Protein AF-A0A435TX57-F1 (afdb_monomer_lite)

Sequence (115 aa):
MSNIDDKTVIELTADIVSAYVGNNPLPASGLPELIASVSASVRKLAGAVVAETPNLVPAVNPKKSVFPDYIICLEDGKKFKSLKRHLRTDYGLSPDDYRAKWGLPPDYPMVAPNY

Radius of gyration: 24.02 Å; chains: 1; bounding box: 45×30×62 Å

Structure (mmCIF, N/CA/C/O backbone):
data_AF-A0A435TX57-F1
#
_entry.id   AF-A0A435TX57-F1
#
loop_
_atom_site.group_PDB
_atom_site.id
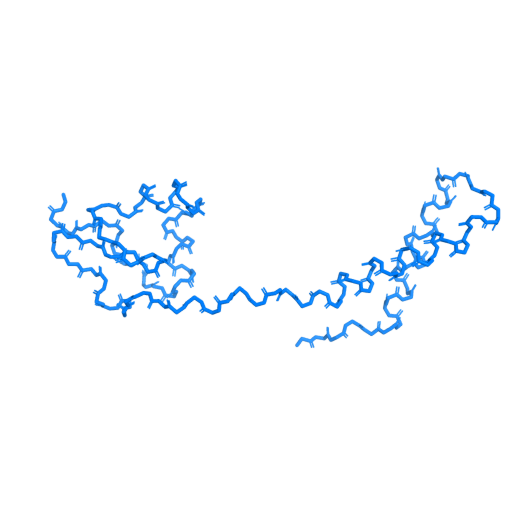_atom_site.type_symbol
_atom_site.label_atom_id
_atom_site.label_alt_id
_atom_site.label_comp_id
_atom_site.label_asym_id
_atom_site.label_entity_id
_atom_site.label_seq_id
_atom_site.pdbx_PDB_ins_code
_atom_site.Cartn_x
_atom_site.Cartn_y
_atom_site.Cartn_z
_atom_site.occupancy
_atom_site.B_iso_or_equiv
_atom_site.auth_seq_id
_atom_site.auth_comp_id
_atom_site.auth_asym_id
_atom_site.auth_atom_id
_atom_site.pdbx_PDB_model_num
ATOM 1 N N . MET A 1 1 ? 5.907 -18.220 -3.275 1.00 39.16 1 MET A N 1
ATOM 2 C CA . MET A 1 1 ? 6.311 -17.093 -4.138 1.00 39.16 1 MET A CA 1
ATOM 3 C C . MET A 1 1 ? 7.265 -17.618 -5.190 1.00 39.16 1 MET A C 1
ATOM 5 O O . MET A 1 1 ? 8.317 -18.122 -4.819 1.00 39.16 1 MET A O 1
ATOM 9 N N . SER A 1 2 ? 6.888 -17.564 -6.464 1.00 44.09 2 SER A N 1
ATOM 10 C CA . SER A 1 2 ? 7.779 -17.938 -7.563 1.00 44.09 2 SER A CA 1
ATOM 11 C C . SER A 1 2 ? 8.794 -16.814 -7.757 1.00 44.09 2 SER A C 1
ATOM 13 O O . SER A 1 2 ? 8.404 -15.704 -8.114 1.00 44.09 2 SER A O 1
ATOM 15 N N . ASN A 1 3 ? 10.072 -17.074 -7.469 1.00 56.69 3 ASN A N 1
ATOM 16 C CA . ASN A 1 3 ? 11.154 -16.249 -8.005 1.00 56.69 3 ASN A CA 1
ATOM 17 C C . ASN A 1 3 ? 10.962 -16.216 -9.524 1.00 56.69 3 ASN A C 1
ATOM 19 O O . ASN A 1 3 ? 10.824 -17.274 -10.130 1.00 56.69 3 ASN A O 1
ATOM 23 N N . ILE A 1 4 ? 10.872 -15.032 -10.125 1.00 65.38 4 ILE A N 1
ATOM 24 C CA . ILE A 1 4 ? 10.764 -14.921 -11.581 1.00 65.38 4 ILE A CA 1
ATOM 25 C C . ILE A 1 4 ? 12.054 -15.493 -12.170 1.00 65.38 4 ILE A C 1
ATOM 27 O O . ILE A 1 4 ? 13.139 -14.976 -11.909 1.00 65.38 4 ILE A O 1
ATOM 31 N N . ASP A 1 5 ? 11.925 -16.578 -12.930 1.00 76.31 5 ASP A N 1
ATOM 32 C CA . ASP A 1 5 ? 13.054 -17.264 -13.546 1.00 76.31 5 ASP A CA 1
ATOM 33 C C . ASP A 1 5 ? 13.784 -16.340 -14.534 1.00 76.31 5 ASP A C 1
ATOM 35 O O . ASP A 1 5 ? 13.159 -15.549 -15.247 1.00 76.31 5 ASP A O 1
ATOM 39 N N . ASP A 1 6 ? 15.111 -16.469 -14.637 1.00 79.62 6 ASP A N 1
ATOM 40 C CA . ASP A 1 6 ? 15.931 -15.682 -15.574 1.00 79.62 6 ASP A CA 1
ATOM 41 C C . ASP A 1 6 ? 15.424 -15.767 -17.021 1.00 79.62 6 ASP A C 1
ATOM 43 O O . ASP A 1 6 ? 15.511 -14.801 -17.779 1.00 79.62 6 ASP A O 1
ATOM 47 N N . LYS A 1 7 ? 14.835 -16.908 -17.395 1.00 85.19 7 LYS A N 1
ATOM 48 C CA . LYS A 1 7 ? 14.213 -17.110 -18.705 1.00 85.19 7 LYS A CA 1
ATOM 49 C C . LYS A 1 7 ? 13.043 -16.146 -18.939 1.00 85.19 7 LYS A C 1
ATOM 51 O O . LYS A 1 7 ? 12.984 -15.507 -19.984 1.00 85.19 7 LYS A O 1
ATOM 56 N N . THR A 1 8 ? 12.174 -15.983 -17.948 1.00 85.94 8 THR A N 1
ATOM 57 C CA . THR A 1 8 ? 11.017 -15.080 -18.000 1.00 85.94 8 THR A CA 1
ATOM 58 C C . THR A 1 8 ? 11.458 -13.620 -18.102 1.00 85.94 8 THR A C 1
ATOM 60 O O . THR A 1 8 ? 10.869 -12.835 -18.839 1.00 85.94 8 THR A O 1
ATOM 63 N N . VAL A 1 9 ? 12.538 -13.244 -17.409 1.00 86.50 9 VAL A N 1
ATOM 64 C CA . VAL A 1 9 ? 13.127 -11.899 -17.521 1.00 86.50 9 VAL A CA 1
ATOM 65 C C . VAL A 1 9 ? 13.621 -11.627 -18.942 1.00 86.50 9 VAL A C 1
ATOM 67 O O . VAL A 1 9 ? 13.417 -10.527 -19.461 1.00 86.50 9 VAL A O 1
ATOM 70 N N . ILE A 1 10 ? 14.274 -12.608 -19.569 1.00 90.06 10 ILE A N 1
ATOM 71 C CA . ILE A 1 10 ? 14.785 -12.486 -20.939 1.00 90.06 10 ILE A CA 1
ATOM 72 C C . ILE A 1 10 ? 13.628 -12.345 -21.934 1.00 90.06 10 ILE A C 1
ATOM 74 O O . ILE A 1 10 ? 13.679 -11.453 -22.778 1.00 90.06 10 ILE A O 1
ATOM 78 N N . GLU A 1 11 ? 12.580 -13.163 -21.802 1.00 91.12 11 GLU A N 1
ATOM 79 C CA . GLU A 1 11 ? 11.382 -13.099 -22.653 1.00 91.12 11 GLU A CA 1
ATOM 80 C C . GLU A 1 11 ? 10.700 -11.723 -22.552 1.00 91.12 11 GLU A C 1
ATOM 82 O O . GLU A 1 11 ? 10.546 -11.037 -23.561 1.00 91.12 11 GLU A O 1
ATOM 87 N N . LEU A 1 12 ? 10.427 -11.243 -21.332 1.00 90.50 12 LEU A N 1
ATOM 88 C CA . LEU A 1 12 ? 9.824 -9.921 -21.109 1.00 90.50 12 LEU A CA 1
ATOM 89 C C . LEU A 1 12 ? 10.696 -8.776 -21.641 1.00 90.50 12 LEU A C 1
ATOM 91 O O . LEU A 1 12 ? 10.189 -7.808 -22.204 1.00 90.50 12 LEU A O 1
ATOM 95 N N . THR A 1 13 ? 12.017 -8.871 -21.475 1.00 91.69 13 THR A N 1
ATOM 96 C CA . THR A 1 13 ? 12.944 -7.860 -22.003 1.00 91.69 13 THR A CA 1
ATOM 97 C C . THR A 1 13 ? 12.900 -7.826 -23.531 1.00 91.69 13 THR A C 1
ATOM 99 O O . THR A 1 13 ? 12.860 -6.740 -24.110 1.00 91.69 13 THR A O 1
ATOM 102 N N . ALA A 1 14 ? 12.892 -8.988 -24.191 1.00 92.62 14 ALA A N 1
ATOM 103 C CA . ALA A 1 14 ? 12.833 -9.084 -25.648 1.00 92.62 14 ALA A CA 1
ATOM 104 C C . ALA A 1 14 ? 11.525 -8.502 -26.210 1.00 92.62 14 ALA A C 1
ATOM 106 O O . ALA A 1 14 ? 11.559 -7.745 -27.185 1.00 92.62 14 ALA A O 1
ATOM 107 N N . ASP A 1 15 ? 10.394 -8.772 -25.556 1.00 92.31 15 ASP A N 1
ATOM 108 C CA . ASP A 1 15 ? 9.092 -8.218 -25.937 1.00 92.31 15 ASP A CA 1
ATOM 109 C C . ASP A 1 15 ? 9.066 -6.687 -25.811 1.00 92.31 15 ASP A C 1
ATOM 111 O O . ASP A 1 15 ? 8.664 -5.983 -26.738 1.00 92.31 15 ASP A O 1
ATOM 115 N N . ILE A 1 16 ? 9.573 -6.142 -24.699 1.00 91.12 16 ILE A N 1
ATOM 116 C CA . ILE A 1 16 ? 9.609 -4.689 -24.470 1.00 91.12 16 ILE A CA 1
ATOM 117 C C . ILE A 1 16 ? 10.526 -3.991 -25.484 1.00 91.12 16 ILE A C 1
ATOM 119 O O . ILE A 1 16 ? 10.151 -2.973 -26.070 1.00 91.12 16 ILE A O 1
ATOM 123 N N . VAL A 1 17 ? 11.731 -4.526 -25.706 1.00 92.25 17 VAL A N 1
ATOM 124 C CA . VAL A 1 17 ? 12.708 -3.922 -26.623 1.00 92.25 17 VAL A CA 1
ATOM 125 C C . VAL A 1 17 ? 12.224 -4.003 -28.071 1.00 92.25 17 VAL A C 1
ATOM 127 O O . VAL A 1 17 ? 12.346 -3.018 -28.798 1.00 92.25 17 VAL A O 1
ATOM 130 N N . SER A 1 18 ? 11.635 -5.127 -28.492 1.00 91.31 18 SER A N 1
ATOM 131 C CA . SER A 1 18 ? 11.105 -5.280 -29.854 1.00 91.31 18 SER A CA 1
ATOM 132 C C . SER A 1 18 ? 9.946 -4.320 -30.140 1.00 91.31 18 SER A C 1
ATOM 134 O O . SER A 1 18 ? 9.944 -3.670 -31.187 1.00 91.31 18 SER A O 1
ATOM 136 N N . ALA A 1 19 ? 9.023 -4.138 -29.189 1.00 92.75 19 ALA A N 1
ATOM 137 C CA . ALA A 1 19 ? 7.948 -3.154 -29.297 1.00 92.75 19 ALA A CA 1
ATOM 138 C C . ALA A 1 19 ? 8.486 -1.713 -29.363 1.00 92.75 19 ALA A C 1
ATOM 140 O O . ALA A 1 19 ? 8.003 -0.898 -30.152 1.00 92.75 19 ALA A O 1
ATOM 141 N N . TYR A 1 20 ? 9.514 -1.398 -28.568 1.00 90.25 20 TYR A N 1
ATOM 142 C CA . TYR A 1 20 ? 10.113 -0.066 -28.551 1.00 90.25 20 TYR A CA 1
ATOM 143 C C . TYR A 1 20 ? 10.838 0.254 -29.862 1.00 90.25 20 TYR A C 1
ATOM 145 O O . TYR A 1 20 ? 10.571 1.294 -30.458 1.00 90.25 20 TYR A O 1
ATOM 153 N N . VAL A 1 21 ? 11.705 -0.642 -30.341 1.00 91.06 21 VAL A N 1
ATOM 154 C CA . VAL A 1 21 ? 12.454 -0.476 -31.602 1.00 91.06 21 VAL A CA 1
ATOM 155 C C . VAL A 1 21 ? 11.508 -0.458 -32.808 1.00 91.06 21 VAL A C 1
ATOM 157 O O . VAL A 1 21 ? 11.746 0.270 -33.768 1.00 91.06 21 VAL A O 1
ATOM 160 N N . GLY A 1 22 ? 10.410 -1.220 -32.754 1.00 88.69 22 GLY A N 1
ATOM 161 C CA . GLY A 1 22 ? 9.401 -1.254 -33.814 1.00 88.69 22 GLY A CA 1
ATOM 162 C C . GLY A 1 22 ? 8.676 0.079 -34.022 1.00 88.69 22 GLY A C 1
ATOM 163 O O . GLY A 1 22 ? 8.264 0.372 -35.141 1.00 88.69 22 GLY A O 1
ATOM 164 N N . ASN A 1 23 ? 8.554 0.900 -32.973 1.00 89.56 23 ASN A N 1
ATOM 165 C CA . ASN A 1 23 ? 7.872 2.197 -33.031 1.00 89.56 23 ASN A CA 1
ATOM 166 C C . ASN A 1 23 ? 8.818 3.406 -32.901 1.00 89.56 23 ASN A C 1
ATOM 168 O O . ASN A 1 23 ? 8.385 4.544 -33.068 1.00 89.56 23 ASN A O 1
ATOM 172 N N . ASN A 1 24 ? 10.099 3.182 -32.597 1.00 87.31 24 ASN A N 1
ATOM 173 C CA . ASN A 1 24 ? 11.084 4.239 -32.384 1.00 87.31 24 ASN A CA 1
ATOM 174 C C . ASN A 1 24 ? 12.375 3.895 -33.138 1.00 87.31 24 ASN A C 1
ATOM 176 O O . ASN A 1 24 ? 13.063 2.957 -32.742 1.00 87.31 24 ASN A O 1
ATOM 180 N N . PRO A 1 25 ? 12.749 4.635 -34.195 1.00 83.62 25 PRO A N 1
ATOM 181 C CA . PRO A 1 25 ? 14.014 4.408 -34.880 1.00 83.62 25 PRO A CA 1
ATOM 182 C C . PRO A 1 25 ? 15.192 4.786 -33.971 1.00 83.62 25 PRO A C 1
ATOM 184 O O . PRO A 1 25 ? 15.270 5.906 -33.468 1.00 83.62 25 PRO A O 1
ATOM 187 N N . LEU A 1 26 ? 16.129 3.854 -33.789 1.00 85.44 26 LEU A N 1
ATOM 188 C CA . LEU A 1 26 ? 17.368 4.056 -33.038 1.00 85.44 26 LEU A CA 1
ATOM 189 C C . LEU A 1 26 ? 18.583 3.550 -33.825 1.00 85.44 26 LEU A C 1
ATOM 191 O O . LEU A 1 26 ? 18.470 2.590 -34.591 1.00 85.44 26 LEU A O 1
ATOM 195 N N . PRO A 1 27 ? 19.761 4.167 -33.636 1.00 88.25 27 PRO A N 1
ATOM 196 C CA . PRO A 1 27 ? 20.996 3.656 -34.209 1.00 88.25 27 PRO A CA 1
ATOM 197 C C . PRO A 1 27 ? 21.363 2.306 -33.583 1.00 88.25 27 PRO A C 1
ATOM 199 O O . PRO A 1 27 ? 21.170 2.085 -32.386 1.00 88.25 27 PRO A O 1
ATOM 202 N N . ALA A 1 28 ? 21.973 1.423 -34.379 1.00 85.44 28 ALA A N 1
ATOM 203 C CA . ALA A 1 28 ? 22.400 0.096 -33.926 1.00 85.44 28 ALA A CA 1
ATOM 204 C C . ALA A 1 28 ? 23.365 0.148 -32.724 1.00 85.44 28 ALA A C 1
ATOM 206 O O . ALA A 1 28 ? 23.395 -0.774 -31.913 1.00 85.44 28 ALA A O 1
ATOM 207 N N . SER A 1 29 ? 24.109 1.247 -32.571 1.00 89.00 29 SER A N 1
ATOM 208 C CA . SER A 1 29 ? 24.994 1.492 -31.429 1.00 89.00 29 SER A CA 1
ATOM 209 C C . SER A 1 29 ? 24.258 1.696 -30.099 1.00 89.00 29 SER A C 1
ATOM 211 O O . SER A 1 29 ? 24.848 1.436 -29.057 1.00 89.00 29 SER A O 1
ATOM 213 N N . GLY A 1 30 ? 22.992 2.129 -30.115 1.00 86.50 30 GLY A N 1
ATOM 214 C CA . GLY A 1 30 ? 22.185 2.350 -28.906 1.00 86.50 30 GLY A CA 1
ATOM 215 C C . GLY A 1 30 ? 21.416 1.114 -28.431 1.00 86.50 30 GLY A C 1
ATOM 216 O O . GLY A 1 30 ? 20.892 1.095 -27.318 1.00 86.50 30 GLY A O 1
ATOM 217 N N . LEU A 1 31 ? 21.351 0.062 -29.253 1.00 88.81 31 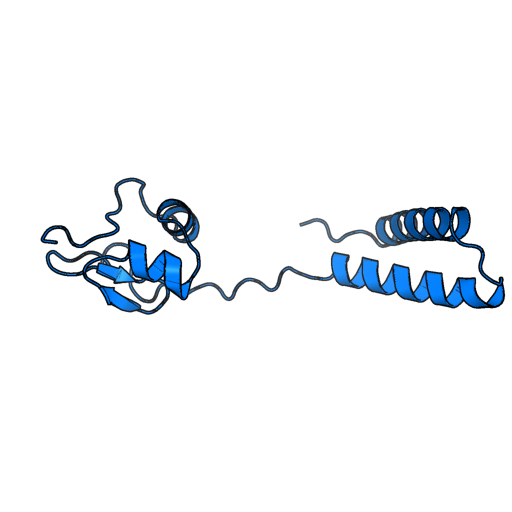LEU A N 1
ATOM 218 C CA . LEU A 1 31 ? 20.599 -1.151 -28.932 1.00 88.81 31 LEU A CA 1
ATOM 219 C C . LEU A 1 31 ? 21.148 -1.909 -27.701 1.00 88.81 31 LEU A C 1
ATOM 221 O O . LEU A 1 31 ? 20.338 -2.313 -26.864 1.00 88.81 31 LEU A O 1
ATOM 225 N N . PRO A 1 32 ? 22.476 -2.081 -27.519 1.00 92.19 32 PRO A N 1
ATOM 226 C CA . PRO A 1 32 ? 23.014 -2.774 -26.346 1.00 92.19 32 PRO A CA 1
ATOM 227 C C . PRO A 1 32 ? 22.684 -2.068 -25.025 1.00 92.19 32 PRO A C 1
ATOM 229 O O . PRO A 1 32 ? 22.356 -2.720 -24.035 1.00 92.19 32 PRO A O 1
ATOM 232 N N . GLU A 1 33 ? 22.731 -0.735 -25.020 1.00 91.06 33 GLU A N 1
ATOM 233 C CA . GLU A 1 33 ? 22.427 0.079 -23.841 1.00 91.06 33 GLU A CA 1
ATOM 234 C C . GLU A 1 33 ? 20.943 -0.015 -23.461 1.00 91.06 33 GLU A C 1
ATOM 236 O O . GLU A 1 33 ? 20.609 -0.204 -22.289 1.00 91.06 33 GLU A O 1
ATOM 241 N N . LEU A 1 34 ? 20.049 0.022 -24.455 1.00 90.25 34 LEU A N 1
ATOM 242 C CA . LEU A 1 34 ? 18.612 -0.148 -24.244 1.00 90.25 34 LEU A CA 1
ATOM 243 C C . LEU A 1 34 ? 18.289 -1.515 -23.622 1.00 90.25 34 LEU A C 1
ATOM 245 O O . LEU A 1 34 ? 17.554 -1.588 -22.638 1.00 90.25 34 LEU A O 1
ATOM 249 N N . ILE A 1 35 ? 18.871 -2.595 -24.153 1.00 92.75 35 ILE A N 1
ATOM 250 C CA . ILE A 1 35 ? 18.671 -3.955 -23.629 1.00 92.75 35 ILE A CA 1
ATOM 251 C C . ILE A 1 35 ? 19.174 -4.060 -22.182 1.00 92.75 35 ILE A C 1
ATOM 253 O O . ILE A 1 35 ? 18.485 -4.617 -21.321 1.00 92.75 35 ILE A O 1
ATOM 257 N N . ALA A 1 36 ? 20.350 -3.498 -21.885 1.00 91.25 36 ALA A N 1
ATOM 258 C CA . ALA A 1 36 ? 20.905 -3.486 -20.533 1.00 91.25 36 ALA A CA 1
ATOM 259 C C . ALA A 1 36 ? 20.002 -2.722 -19.547 1.00 91.25 36 ALA A C 1
ATOM 261 O O . ALA A 1 36 ? 19.716 -3.214 -18.457 1.00 91.25 36 ALA A O 1
ATOM 262 N N . SER A 1 37 ? 19.494 -1.554 -19.949 1.00 91.50 37 SER A N 1
ATOM 263 C CA . SER A 1 37 ? 18.610 -0.723 -19.123 1.00 91.50 37 SER A CA 1
ATOM 264 C C . SER A 1 37 ? 17.265 -1.400 -18.825 1.00 91.50 37 SER A C 1
ATOM 266 O O . SER A 1 37 ? 16.816 -1.445 -17.672 1.00 91.50 37 SER A O 1
ATOM 268 N N . VAL A 1 38 ? 16.634 -1.990 -19.847 1.00 92.62 38 VAL A N 1
ATOM 269 C CA . VAL A 1 38 ? 15.336 -2.664 -19.703 1.00 92.62 38 VAL A CA 1
ATOM 270 C C . VAL A 1 38 ? 15.479 -3.933 -18.866 1.00 92.62 38 VAL A C 1
ATOM 272 O O . VAL A 1 38 ? 14.727 -4.108 -17.909 1.00 92.62 38 VAL A O 1
ATOM 275 N N . SER A 1 39 ? 16.473 -4.779 -19.149 1.00 88.94 39 SER A N 1
ATOM 276 C CA . SER A 1 39 ? 16.703 -6.003 -18.366 1.00 88.94 39 SER A CA 1
ATOM 277 C C . SER A 1 39 ? 17.007 -5.701 -16.897 1.00 88.94 39 SER A C 1
ATOM 279 O O . SER A 1 39 ? 16.457 -6.358 -16.012 1.00 88.94 39 SER A O 1
ATOM 281 N N . ALA A 1 40 ? 17.809 -4.671 -16.606 1.00 87.94 40 ALA A N 1
ATOM 282 C CA . ALA A 1 40 ? 18.065 -4.224 -15.239 1.00 87.94 40 ALA A CA 1
ATOM 283 C C . ALA A 1 40 ? 16.783 -3.743 -14.540 1.00 87.94 40 ALA A C 1
ATOM 285 O O . ALA A 1 40 ? 16.546 -4.084 -13.380 1.00 87.94 40 ALA A O 1
ATOM 286 N N . SER A 1 41 ? 15.926 -3.002 -15.245 1.00 88.94 41 SER A N 1
ATOM 287 C CA . SER A 1 41 ? 14.641 -2.523 -14.720 1.00 88.94 41 SER A CA 1
ATOM 288 C C . SER A 1 41 ? 13.663 -3.668 -14.440 1.00 88.94 41 SER A C 1
ATOM 290 O O . SER A 1 41 ? 13.084 -3.722 -13.356 1.00 88.94 41 SER A O 1
ATOM 292 N N . VAL A 1 42 ? 13.530 -4.625 -15.364 1.00 88.25 42 VAL A N 1
ATOM 293 C CA . VAL A 1 42 ? 12.685 -5.819 -15.190 1.00 88.25 42 VAL A CA 1
ATOM 294 C C . VAL A 1 42 ? 13.200 -6.673 -14.033 1.00 88.25 42 VAL A C 1
ATOM 296 O O . VAL A 1 42 ? 12.414 -7.067 -13.179 1.00 88.25 42 VAL A O 1
ATOM 299 N N . ARG A 1 43 ? 14.518 -6.891 -13.928 1.00 85.69 43 ARG A N 1
ATOM 300 C CA . ARG A 1 43 ? 15.132 -7.604 -12.792 1.00 85.69 43 ARG A CA 1
ATOM 301 C C . ARG A 1 43 ? 14.918 -6.890 -11.470 1.00 85.69 43 ARG A C 1
ATOM 303 O O . ARG A 1 43 ? 14.660 -7.544 -10.469 1.00 85.69 43 ARG A O 1
ATOM 310 N N . LYS A 1 44 ? 15.002 -5.560 -11.449 1.00 82.62 44 LYS A N 1
ATOM 311 C CA . LYS A 1 44 ? 14.738 -4.769 -10.244 1.00 82.62 44 LYS A CA 1
ATOM 312 C C . LYS A 1 44 ? 13.280 -4.875 -9.815 1.00 82.62 44 LYS A C 1
ATOM 314 O O . LYS A 1 44 ? 13.030 -4.946 -8.624 1.00 82.62 44 LYS A O 1
ATOM 319 N N . LEU A 1 45 ? 12.335 -4.903 -10.751 1.00 82.31 45 LEU A N 1
ATOM 320 C CA . LEU A 1 45 ? 10.917 -5.115 -10.447 1.00 82.31 45 LEU A CA 1
ATOM 321 C C . LEU A 1 45 ? 10.636 -6.558 -10.018 1.00 82.31 45 LEU A C 1
ATOM 323 O O . LEU A 1 45 ? 9.849 -6.782 -9.107 1.00 82.31 45 LEU A O 1
ATOM 327 N N . ALA A 1 46 ? 11.314 -7.523 -10.635 1.00 74.06 46 ALA A N 1
ATOM 328 C CA . ALA A 1 46 ? 11.184 -8.938 -10.317 1.00 74.06 46 ALA A CA 1
ATOM 329 C C . ALA A 1 46 ? 11.811 -9.312 -8.963 1.00 74.06 46 ALA A C 1
ATOM 331 O O . ALA A 1 46 ? 11.279 -10.147 -8.239 1.00 74.06 46 ALA A O 1
ATOM 332 N N . GLY A 1 47 ? 12.939 -8.684 -8.630 1.00 63.69 47 GLY A N 1
ATOM 333 C CA . GLY A 1 47 ? 13.664 -8.824 -7.368 1.00 63.69 47 GLY A CA 1
ATOM 334 C C . GLY A 1 47 ? 13.271 -7.789 -6.315 1.00 63.69 47 GLY A C 1
ATOM 335 O O . GLY A 1 47 ? 13.780 -7.846 -5.196 1.00 63.69 47 GLY A O 1
ATOM 336 N N . ALA A 1 48 ? 12.367 -6.859 -6.636 1.00 56.12 48 ALA A N 1
ATOM 337 C CA . ALA A 1 48 ? 11.682 -6.049 -5.645 1.00 56.12 48 ALA A CA 1
ATOM 338 C C . ALA A 1 48 ? 10.732 -6.976 -4.891 1.00 56.12 48 ALA A C 1
ATOM 340 O O . ALA A 1 48 ? 9.531 -7.037 -5.147 1.00 56.12 48 ALA A O 1
ATOM 341 N N . VAL A 1 49 ? 11.302 -7.699 -3.928 1.00 52.12 49 VAL A N 1
ATOM 342 C CA . VAL A 1 49 ? 10.578 -8.098 -2.732 1.00 52.12 49 VAL A CA 1
ATOM 343 C C . VAL A 1 49 ? 9.887 -6.822 -2.286 1.00 52.12 49 VAL A C 1
ATOM 345 O O . VAL A 1 49 ? 10.563 -5.847 -1.948 1.00 52.12 49 VAL A O 1
ATOM 348 N N . VAL A 1 50 ? 8.556 -6.788 -2.415 1.00 53.72 50 VAL A N 1
ATOM 349 C CA . VAL A 1 50 ? 7.708 -5.795 -1.760 1.00 53.72 50 VAL A CA 1
ATOM 350 C C . VAL A 1 50 ? 8.300 -5.680 -0.375 1.00 53.72 50 VAL A C 1
ATOM 352 O O . VAL A 1 50 ? 8.270 -6.678 0.344 1.00 53.72 50 VAL A O 1
ATOM 355 N N . ALA A 1 51 ? 8.960 -4.555 -0.073 1.00 49.47 51 ALA A N 1
ATOM 356 C CA . ALA A 1 51 ? 9.542 -4.345 1.237 1.00 49.47 51 ALA A CA 1
ATOM 357 C C . ALA A 1 51 ? 8.422 -4.700 2.201 1.00 49.47 51 ALA A C 1
ATOM 359 O O . ALA A 1 51 ? 7.365 -4.062 2.130 1.00 49.47 51 ALA A O 1
ATOM 360 N N . GLU A 1 52 ? 8.593 -5.803 2.942 1.00 50.16 52 GLU A N 1
ATOM 361 C CA . GLU A 1 52 ? 7.596 -6.262 3.893 1.00 50.16 52 GLU A CA 1
ATOM 362 C C . GLU A 1 52 ? 7.277 -5.021 4.696 1.00 50.16 52 GLU A C 1
ATOM 364 O O . GLU A 1 52 ? 8.168 -4.431 5.315 1.00 50.16 52 GLU A O 1
ATOM 369 N N . THR A 1 53 ? 6.045 -4.533 4.543 1.00 53.22 53 THR A N 1
ATOM 370 C CA . THR A 1 53 ? 5.578 -3.384 5.299 1.00 53.22 53 THR A CA 1
ATOM 371 C C . THR A 1 53 ? 5.886 -3.783 6.728 1.00 53.22 53 THR A C 1
ATOM 373 O O . THR A 1 53 ? 5.408 -4.850 7.125 1.00 53.22 53 THR A O 1
ATOM 376 N N . PRO A 1 54 ? 6.791 -3.066 7.428 1.00 53.91 54 PRO A N 1
ATOM 377 C CA . PRO A 1 54 ? 7.371 -3.558 8.667 1.00 53.91 54 PRO A CA 1
ATOM 378 C C . PRO A 1 54 ? 6.207 -3.999 9.525 1.00 53.91 54 PRO A C 1
ATOM 380 O O . PRO A 1 54 ? 5.308 -3.185 9.731 1.00 53.91 54 PRO A O 1
ATOM 383 N N . ASN A 1 55 ? 6.180 -5.296 9.865 1.00 51.69 55 ASN A N 1
ATOM 384 C CA . ASN A 1 55 ? 5.061 -5.952 10.534 1.00 51.69 55 ASN A CA 1
ATOM 385 C C . ASN A 1 55 ? 4.555 -4.987 11.599 1.00 51.69 55 ASN A C 1
ATOM 387 O O . ASN A 1 55 ? 5.269 -4.733 12.573 1.00 51.69 55 ASN A O 1
ATOM 391 N N . LEU A 1 56 ? 3.411 -4.346 11.336 1.00 57.53 56 LEU A N 1
ATOM 392 C CA . LEU A 1 56 ? 2.930 -3.273 12.189 1.00 57.53 56 LEU A CA 1
ATOM 393 C C . LEU A 1 56 ? 2.572 -3.957 13.496 1.00 57.53 56 LEU A C 1
ATOM 395 O O . LEU A 1 56 ? 1.558 -4.644 13.594 1.00 57.53 56 LEU A O 1
ATOM 399 N N . VAL A 1 57 ? 3.467 -3.859 14.476 1.00 61.22 57 VAL A N 1
ATOM 400 C CA . VAL A 1 57 ? 3.197 -4.378 15.806 1.00 61.22 57 VAL A CA 1
ATOM 401 C C . VAL A 1 57 ? 2.062 -3.508 16.327 1.00 61.22 57 VAL A C 1
ATOM 403 O O . VAL A 1 57 ? 2.250 -2.294 16.436 1.00 61.22 57 VAL A O 1
ATOM 406 N N . PRO A 1 58 ? 0.873 -4.075 16.584 1.00 64.12 58 PRO A N 1
ATOM 407 C CA . PRO A 1 58 ? -0.257 -3.272 17.008 1.00 64.12 58 PRO A CA 1
ATOM 408 C C . PRO A 1 58 ? 0.126 -2.550 18.296 1.00 64.12 58 PRO A C 1
ATOM 410 O O . PRO A 1 58 ? 0.578 -3.185 19.252 1.00 64.12 58 PRO A O 1
ATOM 413 N N . ALA A 1 59 ? -0.059 -1.227 18.327 1.00 64.88 59 ALA A N 1
ATOM 414 C CA . ALA A 1 59 ? 0.320 -0.404 19.478 1.00 64.88 59 ALA A CA 1
ATOM 415 C C . ALA A 1 59 ? -0.339 -0.885 20.786 1.00 64.88 59 ALA A C 1
ATOM 417 O O . ALA A 1 59 ? 0.196 -0.701 21.879 1.00 64.88 59 ALA A O 1
ATOM 418 N N . VAL A 1 60 ? -1.500 -1.536 20.670 1.00 70.38 60 VAL A N 1
ATOM 419 C CA . VAL A 1 60 ? -2.215 -2.210 21.754 1.00 70.38 60 VAL A CA 1
ATOM 420 C C . VAL A 1 60 ? -2.873 -3.485 21.239 1.00 70.38 60 VAL A C 1
ATOM 422 O O . VAL A 1 60 ? -3.175 -3.607 20.058 1.00 70.38 60 VAL A O 1
ATOM 425 N N . ASN A 1 61 ? -3.163 -4.434 22.131 1.00 75.56 61 ASN A N 1
ATOM 426 C CA . ASN A 1 61 ? -3.944 -5.611 21.756 1.00 75.56 61 ASN A CA 1
ATOM 427 C C . ASN A 1 61 ? -5.299 -5.171 21.149 1.00 75.56 61 ASN A C 1
ATOM 429 O O . ASN A 1 61 ? -6.024 -4.440 21.829 1.00 75.56 61 ASN A O 1
ATOM 433 N N . PRO A 1 62 ? -5.682 -5.639 19.946 1.00 75.81 62 PRO A N 1
ATOM 434 C CA . PRO A 1 62 ? -6.941 -5.270 19.290 1.00 75.81 62 PRO A CA 1
ATOM 435 C C . PRO A 1 62 ? -8.210 -5.521 20.113 1.00 75.81 62 PRO A C 1
ATOM 437 O O . PRO A 1 62 ? -9.238 -4.892 19.897 1.00 75.81 62 PRO A O 1
ATOM 440 N N . LYS A 1 63 ? -8.160 -6.432 21.091 1.00 74.19 63 LYS A N 1
ATOM 441 C CA . LYS A 1 63 ? -9.280 -6.682 22.013 1.00 74.19 63 LYS A CA 1
ATOM 442 C C . LYS A 1 63 ? -9.389 -5.640 23.133 1.00 74.19 63 LYS A C 1
ATOM 444 O O . LYS A 1 63 ? -10.393 -5.604 23.831 1.00 74.19 63 LYS A O 1
ATOM 449 N N . LYS A 1 64 ? -8.345 -4.832 23.344 1.00 79.06 64 LYS A N 1
ATOM 450 C CA . LYS A 1 64 ? -8.227 -3.820 24.410 1.00 79.06 64 LYS A CA 1
ATOM 451 C C . LYS A 1 64 ? -8.099 -2.395 23.863 1.00 79.06 64 LYS A C 1
ATOM 453 O O . LYS A 1 64 ? -7.671 -1.501 24.585 1.00 79.06 64 LYS A O 1
ATOM 458 N N . SER A 1 65 ? -8.423 -2.178 22.595 1.00 81.69 65 SER A N 1
ATOM 459 C CA . SER A 1 65 ? -8.377 -0.859 21.960 1.00 81.69 65 SER A CA 1
ATOM 460 C C . SER A 1 65 ? -9.669 -0.059 22.138 1.00 81.69 65 SER A C 1
ATOM 462 O O . SER A 1 65 ? -9.634 1.157 21.989 1.00 81.69 65 SER A O 1
ATOM 464 N N . VAL A 1 66 ? -10.796 -0.690 22.480 1.00 86.50 66 VAL A N 1
ATOM 465 C CA . VAL A 1 66 ? -12.098 -0.018 22.636 1.00 86.50 66 VAL A CA 1
ATOM 466 C C . VAL A 1 66 ? -12.417 0.192 24.116 1.00 86.50 66 VAL A C 1
ATOM 468 O O . VAL A 1 66 ? -12.482 -0.769 24.880 1.00 86.50 66 VAL A O 1
ATOM 471 N N . PHE A 1 67 ? -12.659 1.443 24.509 1.00 87.50 67 PHE A N 1
ATOM 472 C CA . PHE A 1 67 ? -13.124 1.834 25.842 1.00 87.50 67 PHE A CA 1
ATOM 473 C C . PHE A 1 67 ? -14.431 2.633 25.731 1.00 87.50 67 PHE A C 1
ATOM 475 O O . PHE A 1 67 ? -14.714 3.173 24.661 1.00 87.50 67 PHE A O 1
ATOM 482 N N . PRO A 1 68 ? -15.219 2.750 26.819 1.00 87.12 68 PRO A N 1
ATOM 483 C CA . PRO A 1 68 ? -16.495 3.467 26.795 1.00 87.12 68 PRO A CA 1
ATOM 484 C C . PRO A 1 68 ? -16.377 4.903 26.268 1.00 87.12 68 PRO A C 1
ATOM 486 O O . PRO A 1 68 ? -17.168 5.306 25.422 1.00 87.12 68 PRO A O 1
ATOM 489 N N . ASP A 1 69 ? -15.341 5.635 26.692 1.00 88.75 69 ASP A N 1
ATOM 490 C CA . ASP A 1 69 ? -15.186 7.066 26.389 1.00 88.75 69 ASP A CA 1
ATOM 491 C C . ASP A 1 69 ? -14.159 7.371 25.282 1.00 88.75 69 ASP A C 1
ATOM 493 O O . ASP A 1 69 ? -14.057 8.511 24.821 1.00 88.75 69 ASP A O 1
ATOM 497 N N . TYR A 1 70 ? -13.365 6.379 24.863 1.00 88.62 70 TYR A N 1
ATOM 498 C CA . TYR A 1 70 ? -12.336 6.540 23.832 1.00 88.62 70 TYR A CA 1
ATOM 499 C C . TYR A 1 70 ? -11.974 5.218 23.144 1.00 88.62 70 TYR A C 1
ATOM 501 O O . TYR A 1 70 ? -12.106 4.135 23.698 1.00 88.62 70 TYR A O 1
ATOM 509 N N . ILE A 1 71 ? -11.438 5.316 21.936 1.00 90.44 71 ILE A N 1
ATOM 510 C CA . ILE A 1 71 ? -10.859 4.222 21.166 1.00 90.44 71 ILE A CA 1
ATOM 511 C C . ILE A 1 71 ? -9.381 4.515 20.889 1.00 90.44 71 ILE A C 1
ATOM 513 O O . ILE A 1 71 ? -9.005 5.654 20.610 1.00 90.44 71 ILE A O 1
ATOM 517 N N . ILE A 1 72 ? -8.533 3.500 21.011 1.00 89.56 72 ILE A N 1
ATOM 518 C CA . ILE A 1 72 ? -7.097 3.573 20.746 1.00 89.56 72 ILE A CA 1
ATOM 519 C C . ILE A 1 72 ? -6.836 3.146 19.303 1.00 89.56 72 ILE A C 1
ATOM 521 O O . ILE A 1 72 ? -7.291 2.085 18.875 1.00 89.56 72 ILE A O 1
ATOM 525 N N . CYS A 1 73 ? -6.084 3.954 18.561 1.00 88.44 73 CYS A N 1
ATOM 526 C CA . CYS A 1 73 ? -5.636 3.595 17.223 1.00 88.44 73 CYS A CA 1
ATOM 527 C C . CYS A 1 73 ? -4.542 2.523 17.289 1.00 88.44 73 CYS A C 1
ATOM 529 O O . CYS A 1 73 ? -3.545 2.686 17.989 1.00 88.44 73 CYS A O 1
ATOM 531 N N . LEU A 1 74 ? -4.696 1.442 16.529 1.00 86.56 74 LEU A N 1
ATOM 532 C CA . LEU A 1 74 ? -3.674 0.397 16.401 1.00 86.56 74 LEU A CA 1
ATOM 533 C C . LEU A 1 74 ? -2.450 0.844 15.582 1.00 86.56 74 LEU A C 1
ATOM 535 O O . LEU A 1 74 ? -1.404 0.219 15.719 1.00 86.56 74 LEU A O 1
ATOM 539 N N . GLU A 1 75 ? -2.565 1.919 14.785 1.00 83.75 75 GLU A N 1
ATOM 540 C CA . GLU A 1 75 ? -1.443 2.473 14.004 1.00 83.75 75 GLU A CA 1
ATOM 541 C C . GLU A 1 75 ? -0.491 3.311 14.863 1.00 83.75 75 GLU A C 1
ATOM 543 O O . GLU A 1 75 ? 0.720 3.190 14.716 1.00 83.75 75 GLU A O 1
ATOM 548 N N . ASP A 1 76 ? -1.022 4.179 15.736 1.00 83.12 76 ASP A N 1
ATOM 549 C CA . ASP A 1 76 ? -0.213 5.163 16.477 1.00 83.12 76 ASP A CA 1
ATOM 550 C C . ASP A 1 76 ? -0.342 5.094 18.0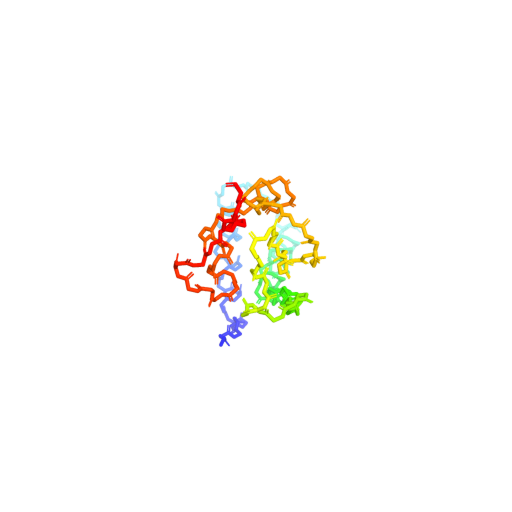07 1.00 83.12 76 ASP A C 1
ATOM 552 O O . ASP A 1 76 ? 0.382 5.792 18.717 1.00 83.12 76 ASP A O 1
ATOM 556 N N . GLY A 1 77 ? -1.248 4.269 18.538 1.00 83.81 77 GLY A N 1
ATOM 557 C CA . GLY A 1 77 ? -1.473 4.115 19.976 1.00 83.81 77 GLY A CA 1
ATOM 558 C C . GLY A 1 77 ? -2.168 5.299 20.656 1.00 83.81 77 GLY A C 1
ATOM 559 O O . GLY A 1 77 ? -2.291 5.305 21.885 1.00 83.81 77 GLY A O 1
ATOM 560 N N . LYS A 1 78 ? -2.639 6.307 19.912 1.00 86.00 78 LYS A N 1
AT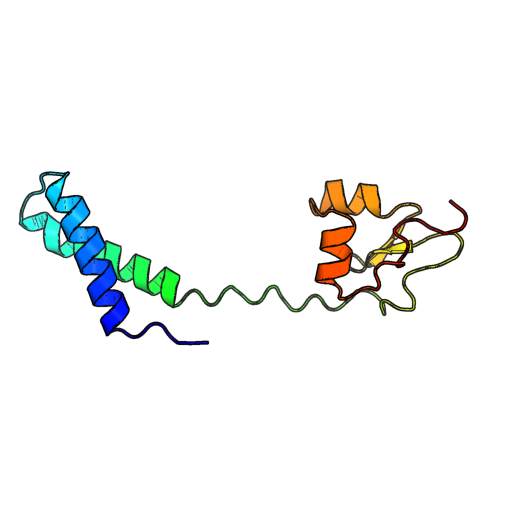OM 561 C CA . LYS A 1 78 ? -3.310 7.477 20.491 1.00 86.00 78 LYS A CA 1
ATOM 562 C C . LYS A 1 78 ? -4.793 7.221 20.737 1.00 86.00 78 LYS A C 1
ATOM 564 O O . LYS A 1 78 ? -5.436 6.398 20.086 1.00 86.00 78 LYS A O 1
ATOM 569 N N . LYS A 1 79 ? -5.338 7.955 21.710 1.00 89.62 79 LYS A N 1
ATOM 570 C CA . LYS A 1 79 ? -6.739 7.882 22.140 1.00 89.62 79 LYS A CA 1
ATOM 571 C C . LYS A 1 79 ? -7.576 8.903 21.382 1.00 89.62 79 LYS A C 1
ATOM 573 O O . LYS A 1 79 ? -7.274 10.094 21.407 1.00 89.62 79 LYS A O 1
ATOM 578 N N . PHE A 1 80 ? -8.672 8.451 20.793 1.00 88.75 80 PHE A N 1
ATOM 579 C CA . PHE A 1 80 ? -9.618 9.290 20.071 1.00 88.75 80 PHE A CA 1
ATOM 580 C C . PHE A 1 80 ? -11.044 8.975 20.498 1.00 88.75 80 PHE A C 1
ATOM 582 O O . PHE A 1 80 ? -11.350 7.857 20.887 1.00 88.75 80 PHE A O 1
ATOM 589 N N . LYS A 1 81 ? -11.956 9.940 20.377 1.00 88.88 81 LYS A N 1
ATOM 590 C CA . LYS A 1 81 ? -13.393 9.639 20.470 1.00 88.88 81 LYS A CA 1
ATOM 591 C C . LYS A 1 81 ? -13.930 9.032 19.172 1.00 88.88 81 LYS A C 1
ATOM 593 O O . LYS A 1 81 ? -14.797 8.173 19.206 1.00 88.88 81 LYS A O 1
ATOM 598 N N . SER A 1 82 ? -13.373 9.446 18.032 1.00 89.44 82 SER A N 1
ATOM 599 C CA . SER A 1 82 ? -13.710 8.948 16.697 1.00 89.44 82 SER A CA 1
ATOM 600 C C . SER A 1 82 ? -12.440 8.650 15.912 1.00 89.44 82 SER A C 1
ATOM 602 O O . SER A 1 82 ? -11.657 9.557 15.625 1.00 89.44 82 SER A O 1
ATOM 604 N N . LEU A 1 83 ? -12.255 7.384 15.541 1.00 89.75 83 LEU A N 1
ATOM 605 C CA . LEU A 1 83 ? -11.117 6.921 14.752 1.00 89.75 83 LEU A CA 1
ATOM 606 C C . LEU A 1 83 ? -11.288 7.261 13.265 1.00 89.75 83 LEU A C 1
ATOM 608 O O . LEU A 1 83 ? -10.311 7.516 12.570 1.00 89.75 83 LEU A O 1
ATOM 612 N N . LYS A 1 84 ? -12.537 7.336 12.779 1.00 88.88 84 LYS A N 1
ATOM 613 C CA . LYS A 1 84 ? -12.862 7.536 11.352 1.00 88.88 84 LYS A CA 1
ATOM 614 C C . LYS A 1 84 ? -12.173 8.758 10.738 1.00 88.88 84 LYS A C 1
ATOM 616 O O . LYS A 1 84 ? -11.697 8.694 9.609 1.00 88.88 84 LYS A O 1
ATOM 621 N N . ARG A 1 85 ? -12.146 9.884 11.463 1.00 89.44 85 ARG A N 1
ATOM 622 C CA . ARG A 1 85 ? -11.515 11.123 10.976 1.00 89.44 85 ARG A CA 1
ATOM 623 C C . ARG A 1 85 ? -9.997 10.972 10.891 1.00 89.44 85 ARG A C 1
ATOM 625 O O . ARG A 1 85 ? -9.424 11.356 9.882 1.00 89.44 85 ARG A O 1
ATOM 632 N N . HIS A 1 86 ? -9.389 10.408 11.930 1.00 89.19 86 HIS A N 1
ATOM 633 C CA . HIS A 1 86 ? -7.947 10.206 12.013 1.00 89.19 86 HIS A CA 1
ATOM 634 C C . HIS A 1 86 ? -7.450 9.244 10.926 1.00 89.19 86 HIS A C 1
ATOM 636 O O . HIS A 1 86 ? -6.547 9.586 10.173 1.00 89.19 86 HIS A O 1
ATOM 642 N N . LEU A 1 87 ? -8.127 8.105 10.740 1.00 90.00 87 LEU A N 1
ATOM 643 C CA . LEU A 1 87 ? -7.797 7.147 9.679 1.00 90.00 87 LEU A CA 1
ATOM 644 C C . LEU A 1 87 ? -7.800 7.791 8.289 1.00 90.00 87 LEU A C 1
ATOM 646 O O . LEU A 1 87 ? -6.874 7.582 7.511 1.00 90.00 87 LEU A O 1
ATOM 650 N N . ARG A 1 88 ? -8.806 8.618 7.988 1.00 89.00 88 ARG A N 1
ATOM 651 C CA . ARG A 1 88 ? -8.911 9.277 6.683 1.00 89.00 88 ARG A CA 1
ATOM 652 C C . ARG A 1 88 ? -7.869 10.378 6.482 1.00 89.00 88 ARG A C 1
ATOM 654 O O . ARG A 1 88 ? -7.381 10.534 5.371 1.00 89.00 88 ARG A O 1
ATOM 661 N N . THR A 1 89 ? -7.576 11.171 7.511 1.00 86.94 89 THR A N 1
ATOM 662 C CA . THR A 1 89 ? -6.683 12.335 7.386 1.00 86.94 89 THR A CA 1
ATOM 663 C C . THR A 1 89 ? -5.210 11.948 7.442 1.00 86.94 89 THR A C 1
ATOM 665 O O . THR A 1 89 ? -4.434 12.459 6.643 1.00 86.94 89 THR A O 1
ATOM 668 N N . ASP A 1 90 ? -4.833 11.051 8.349 1.00 85.44 90 ASP A N 1
ATOM 669 C CA . ASP A 1 90 ? -3.431 10.700 8.586 1.00 85.44 90 ASP A CA 1
ATOM 670 C C . ASP A 1 90 ? -2.981 9.493 7.750 1.00 85.44 90 ASP A C 1
ATOM 672 O O . ASP A 1 90 ? -1.820 9.415 7.358 1.00 85.44 90 ASP A O 1
ATOM 676 N N . TYR A 1 91 ? -3.902 8.572 7.438 1.00 85.00 91 TYR A N 1
ATOM 677 C CA . TYR A 1 91 ? -3.578 7.310 6.761 1.00 85.00 91 TYR A CA 1
ATOM 678 C C . TYR A 1 91 ? -4.307 7.104 5.430 1.00 85.00 91 TYR A C 1
ATOM 680 O O . TYR A 1 91 ?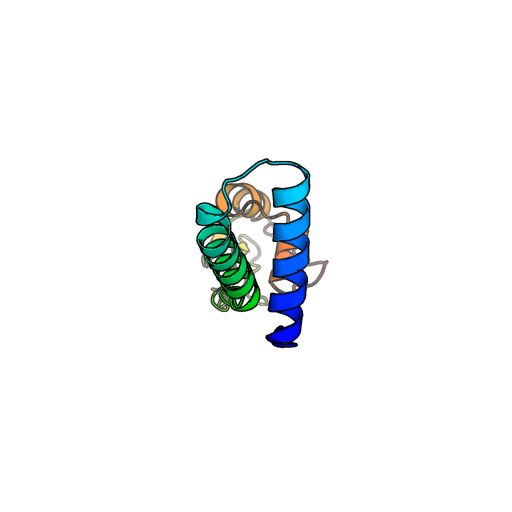 -4.007 6.148 4.720 1.00 85.00 91 TYR A O 1
ATOM 688 N N . GLY A 1 92 ? -5.274 7.961 5.081 1.00 86.94 92 GLY A N 1
ATOM 689 C CA . GLY A 1 92 ? -6.103 7.779 3.886 1.00 86.94 92 GLY A CA 1
ATOM 690 C C . GLY A 1 92 ? -6.946 6.497 3.897 1.00 86.94 92 GLY A C 1
ATOM 691 O O . GLY A 1 92 ? -7.421 6.083 2.845 1.00 86.94 92 GLY A O 1
ATOM 692 N N . LEU A 1 93 ? -7.132 5.862 5.059 1.00 87.62 93 LEU A N 1
ATOM 693 C CA . LEU A 1 93 ? -7.810 4.572 5.182 1.00 87.62 93 LEU A CA 1
ATOM 694 C C . LEU A 1 93 ? -9.307 4.743 5.434 1.00 87.62 93 LEU A C 1
ATOM 696 O O . LEU A 1 93 ? -9.733 5.587 6.236 1.00 87.62 93 LEU A O 1
ATOM 700 N N . SER A 1 94 ? -10.113 3.892 4.797 1.00 88.69 94 SER A N 1
ATOM 701 C CA . SER A 1 94 ? -11.510 3.723 5.179 1.00 88.69 94 SER A CA 1
ATOM 702 C C . SER A 1 94 ? -11.629 2.852 6.442 1.00 88.69 94 SER A C 1
ATOM 704 O O . SER A 1 94 ? -10.710 2.103 6.788 1.00 88.69 94 SER A O 1
ATOM 706 N N . PRO A 1 95 ? -12.767 2.916 7.156 1.00 87.56 95 PRO A N 1
ATOM 707 C CA . PRO A 1 95 ? -13.062 1.997 8.252 1.00 87.56 95 PRO A CA 1
ATOM 708 C C . PRO A 1 95 ? -12.890 0.520 7.887 1.00 87.56 95 PRO A C 1
ATOM 710 O O . PRO A 1 95 ? -12.424 -0.259 8.713 1.00 87.56 95 PRO A O 1
ATOM 713 N N . ASP A 1 96 ? -13.267 0.136 6.671 1.00 88.06 96 ASP A N 1
ATOM 714 C CA . ASP A 1 96 ? -13.255 -1.260 6.241 1.00 88.06 96 ASP A CA 1
ATOM 715 C C . ASP A 1 96 ? -11.843 -1.719 5.886 1.00 88.06 96 ASP A C 1
ATOM 717 O O . ASP A 1 96 ? -11.429 -2.788 6.334 1.00 88.06 96 ASP A O 1
ATOM 721 N N . ASP A 1 97 ? -11.061 -0.864 5.220 1.00 88.00 97 ASP A N 1
ATOM 722 C CA . ASP A 1 97 ? -9.638 -1.122 4.968 1.00 88.00 97 ASP A CA 1
ATOM 723 C C . ASP A 1 97 ? -8.879 -1.297 6.281 1.00 88.00 97 ASP A C 1
ATOM 725 O O . ASP A 1 97 ? -8.039 -2.182 6.416 1.00 88.00 97 ASP A O 1
ATOM 729 N N . TYR A 1 98 ? -9.210 -0.482 7.282 1.00 88.94 98 TYR A N 1
ATOM 730 C CA . TYR A 1 98 ? -8.608 -0.578 8.601 1.00 88.94 98 TYR A CA 1
ATOM 731 C C . TYR A 1 98 ? -8.942 -1.900 9.306 1.00 88.94 98 TYR A C 1
ATOM 733 O O . TYR A 1 98 ? -8.054 -2.533 9.880 1.00 88.94 98 TYR A O 1
ATOM 741 N N . ARG A 1 99 ? -10.198 -2.367 9.230 1.00 88.50 99 ARG A N 1
ATOM 742 C CA . ARG A 1 99 ? -10.576 -3.687 9.767 1.00 88.50 99 ARG A CA 1
ATOM 743 C C . ARG A 1 99 ? -9.863 -4.810 9.039 1.00 88.50 99 ARG A C 1
ATOM 745 O O . ARG A 1 99 ? -9.331 -5.695 9.699 1.00 88.50 99 ARG A O 1
ATOM 752 N N . ALA A 1 100 ? -9.828 -4.760 7.709 1.00 87.19 100 ALA A N 1
ATOM 753 C CA . ALA A 1 100 ? -9.159 -5.760 6.888 1.00 87.19 100 ALA A CA 1
ATOM 754 C C . ALA A 1 100 ? -7.657 -5.821 7.201 1.00 87.19 100 ALA A C 1
ATOM 756 O O . ALA A 1 100 ? -7.117 -6.905 7.413 1.00 87.19 100 ALA A O 1
ATOM 757 N N . LYS A 1 101 ? -7.008 -4.657 7.325 1.00 84.62 101 LYS A N 1
ATOM 758 C CA . LYS A 1 101 ? -5.582 -4.528 7.649 1.00 84.62 101 LYS A CA 1
ATOM 759 C C . LYS A 1 101 ? -5.221 -5.173 8.987 1.00 84.62 101 LYS A C 1
ATOM 761 O O . LYS A 1 101 ? -4.185 -5.817 9.093 1.00 84.62 101 LYS A O 1
ATOM 766 N N . TRP A 1 102 ? -6.078 -5.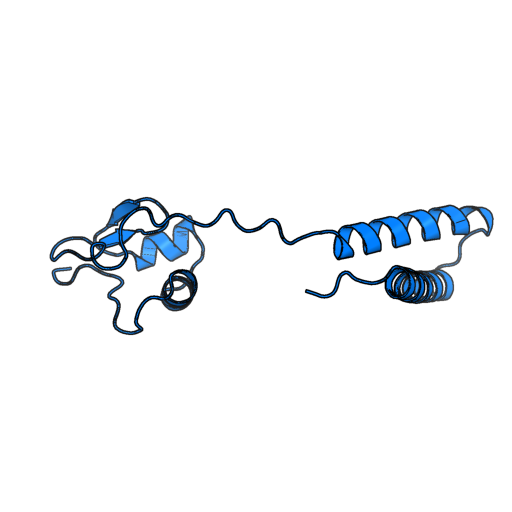016 9.994 1.00 85.00 102 TRP A N 1
ATOM 767 C CA . TRP A 1 102 ? -5.841 -5.519 11.351 1.00 85.00 102 TRP A CA 1
ATOM 768 C C . TRP A 1 102 ? -6.575 -6.830 11.675 1.00 85.00 102 TRP A C 1
ATOM 770 O O . TRP A 1 102 ? -6.533 -7.282 12.819 1.00 85.00 102 TRP A O 1
ATOM 780 N N . GLY A 1 103 ? -7.256 -7.444 10.701 1.00 83.56 103 GLY A N 1
ATOM 781 C CA . GLY A 1 103 ? -8.050 -8.659 10.909 1.00 83.56 103 GLY A CA 1
ATOM 782 C C . GLY A 1 103 ? -9.168 -8.490 11.945 1.00 83.56 103 GLY A C 1
ATOM 783 O O . GLY A 1 103 ? -9.460 -9.418 12.701 1.00 83.56 103 GLY A O 1
ATOM 784 N N . LEU A 1 104 ? -9.751 -7.291 12.037 1.00 86.56 104 LEU A N 1
ATOM 785 C CA . LEU A 1 104 ? -10.776 -6.975 13.028 1.00 86.56 104 LEU A CA 1
ATOM 786 C C . LEU A 1 104 ? -12.149 -7.512 12.605 1.00 86.56 104 LEU A C 1
ATOM 788 O O . LEU A 1 104 ? -12.468 -7.529 11.413 1.00 86.56 104 LEU A O 1
ATOM 792 N N . PRO A 1 105 ? -13.002 -7.872 13.577 1.00 86.00 105 PRO A N 1
ATOM 793 C CA . PRO A 1 105 ? -14.399 -8.185 13.320 1.00 86.00 105 PRO A CA 1
ATOM 794 C C . PRO A 1 105 ? -15.151 -7.050 12.597 1.00 86.00 105 PRO A C 1
ATOM 796 O O . PRO A 1 105 ? -14.853 -5.870 12.813 1.00 86.00 105 PRO A O 1
ATOM 799 N N . PRO A 1 106 ? -16.172 -7.368 11.782 1.00 84.00 106 PRO A N 1
ATOM 800 C CA . PRO A 1 106 ? -16.980 -6.360 11.091 1.00 84.00 106 PRO A CA 1
ATOM 801 C C . PRO A 1 106 ? -17.782 -5.469 12.055 1.00 84.00 106 PRO A C 1
ATOM 803 O O . PRO A 1 106 ? -18.047 -4.309 11.741 1.00 84.00 106 PRO A O 1
ATOM 806 N N . ASP A 1 107 ? -18.120 -5.976 13.244 1.00 85.50 107 ASP A N 1
ATOM 807 C CA . ASP A 1 107 ? -18.804 -5.235 14.310 1.00 85.50 107 ASP A CA 1
ATOM 808 C C . ASP A 1 107 ? -17.862 -4.331 15.121 1.00 85.50 107 ASP A C 1
ATOM 810 O O . ASP A 1 107 ? -18.319 -3.592 15.994 1.00 85.50 107 ASP A O 1
ATOM 814 N N . TYR A 1 108 ? -16.557 -4.334 14.820 1.00 86.38 108 TYR A N 1
ATOM 815 C CA . TYR A 1 108 ? -15.592 -3.519 15.542 1.00 86.38 108 TYR A CA 1
ATOM 816 C C . TYR A 1 108 ? -15.951 -2.023 15.428 1.00 86.38 108 TYR A C 1
ATOM 818 O O . TYR A 1 108 ? -16.032 -1.482 14.306 1.00 86.38 108 TYR A O 1
ATOM 826 N N . PRO A 1 109 ? -16.163 -1.332 16.565 1.00 88.12 109 PRO A N 1
ATOM 827 C CA . PRO A 1 109 ? -16.580 0.059 16.572 1.00 88.12 109 PRO A CA 1
ATOM 828 C C . PRO A 1 109 ? -15.413 0.968 16.176 1.00 88.12 109 PRO A C 1
ATOM 830 O O . PRO A 1 109 ? -14.280 0.774 16.591 1.00 88.12 109 PRO A O 1
ATOM 833 N N . MET A 1 110 ? -15.693 2.000 15.379 1.00 89.81 110 MET A N 1
ATOM 834 C CA . MET A 1 110 ? -14.694 3.004 14.949 1.00 89.81 110 MET A CA 1
ATOM 835 C C . MET A 1 110 ? -14.792 4.314 15.726 1.00 89.81 110 MET A C 1
ATOM 837 O O . MET A 1 110 ? -14.213 5.336 15.355 1.00 89.81 110 MET A O 1
ATOM 841 N N . VAL A 1 111 ? -15.614 4.301 16.761 1.00 88.44 111 VAL A N 1
ATOM 842 C CA . VAL A 1 111 ? -16.001 5.437 17.581 1.00 88.44 111 VAL A CA 1
ATOM 843 C C . VAL A 1 111 ? -16.212 4.879 18.984 1.00 88.44 111 VAL A C 1
ATOM 845 O O . VAL A 1 111 ? -16.596 3.717 19.121 1.00 88.44 111 VAL A O 1
ATOM 848 N N . ALA A 1 112 ? -15.931 5.667 20.014 1.00 87.62 112 ALA A N 1
ATOM 849 C CA . ALA A 1 112 ? -16.216 5.261 21.382 1.00 87.62 112 ALA A CA 1
ATOM 850 C C . ALA A 1 112 ? -17.732 5.013 21.559 1.00 87.62 112 ALA A C 1
ATOM 852 O O . ALA A 1 112 ? -18.520 5.785 21.013 1.00 87.62 112 ALA A O 1
ATOM 853 N N . PRO A 1 113 ? -18.163 3.975 22.300 1.00 86.38 113 PRO A N 1
ATOM 854 C CA . PRO A 1 113 ? -19.583 3.694 22.520 1.00 86.38 113 PRO A CA 1
ATOM 855 C C . PRO A 1 113 ? -20.370 4.841 23.174 1.00 86.38 113 PRO A C 1
ATOM 857 O O . PRO A 1 113 ? -21.548 4.992 22.872 1.00 86.38 113 PRO A O 1
ATOM 860 N N . ASN A 1 114 ? -19.731 5.661 24.021 1.00 85.00 114 ASN A N 1
ATOM 861 C CA . ASN A 1 114 ? -20.341 6.841 24.653 1.00 85.00 114 ASN A CA 1
ATOM 862 C C . ASN A 1 114 ? -20.101 8.153 23.873 1.00 85.00 114 ASN A C 1
ATOM 864 O O . ASN A 1 114 ? -20.132 9.231 24.473 1.00 85.00 114 ASN A O 1
ATOM 868 N N . TYR A 1 115 ? -19.760 8.088 22.580 1.00 70.94 115 TYR A N 1
ATOM 869 C CA . TYR A 1 115 ? -19.548 9.288 21.761 1.00 70.94 115 TYR A CA 1
ATOM 870 C C . TYR A 1 115 ? -20.848 10.003 21.391 1.00 70.94 115 TYR A C 1
ATOM 872 O O . TYR A 1 115 ? -21.800 9.312 20.967 1.00 70.94 115 TYR A O 1
#

Foldseek 3Di:
DDQCDPVNLLVVLCVVLCVCCVVDPDDPVCSVVSSVVSSVVSNCVSPPPVPPPPPQQQLDDLVPQADQQWGAHRNPRDTDQAQQVVCCPVPVDHPVNSCVSVVHDPPRDRGRNND

pLDDT: mean 82.15, std 12.33, range [39.16, 92.75]

Secondary structure (DSSP, 8-state):
--PPPHHHHHHHHHHHHHHHHHHS---GGGHHHHHHHHHHHHHHHHS-----------SS-GGGSB-SS-EE-TTT--EESBHHHHHHHHS---HHHHHHHHT--TT--SB-TT-